Protein AF-A0A170WVK8-F1 (afdb_monomer_lite)

Radius of gyration: 28.78 Å; chains: 1; bounding box: 87×67×50 Å

Organism: Triatoma infestans (NCBI:txid30076)

Sequence (180 aa):
LQDLSETLYENYSDEISPMVTQPADLNNPDSIGNEREPRKDPEILIKCLTIVIEFMKGKDVTKIDGTLLSLKDHFIMACFKEGNACVADLAQEALALMCIWNLKLAQDNIVNFCLQITDDSVSTSAVESLFDLLLVHGFDVFKYPFSDRGYDQSGSTGTLNNFSNDTSLTTPLMRNIIPT

pLDDT: mean 73.65, std 21.02, range [37.34, 95.94]

InterPro domains:
  IPR025977 Nuclear condensin complex subunit 3, C-terminal domain [PF12719] (47-144)
  IPR027165 Condensin complex subunit 3 [PTHR14418] (11-148)

Structure (mmCIF, N/CA/C/O backbone):
data_AF-A0A170WVK8-F1
#
_entry.id   AF-A0A170WVK8-F1
#
loop_
_atom_site.group_PDB
_atom_site.id
_atom_site.type_symbol
_atom_site.label_atom_id
_atom_site.label_alt_id
_atom_site.label_comp_id
_atom_site.label_asym_id
_atom_site.label_entity_id
_atom_site.label_seq_id
_atom_site.pdbx_PDB_ins_code
_atom_site.Cartn_x
_atom_site.Cartn_y
_atom_site.Cartn_z
_atom_site.occupancy
_atom_site.B_iso_or_equiv
_atom_site.auth_seq_id
_atom_site.auth_comp_id
_atom_site.auth_asym_id
_atom_site.auth_atom_id
_atom_site.pdbx_PDB_model_num
ATOM 1 N N . LEU A 1 1 ? 31.574 -38.945 14.135 1.00 49.41 1 LEU A N 1
ATOM 2 C CA . LEU A 1 1 ? 30.895 -37.809 13.469 1.00 49.41 1 LEU A CA 1
ATOM 3 C C . LEU A 1 1 ? 30.572 -36.757 14.519 1.00 49.41 1 LEU A C 1
ATOM 5 O O . LEU A 1 1 ? 29.416 -36.555 14.856 1.00 49.41 1 LEU A O 1
ATOM 9 N N . GLN A 1 2 ? 31.621 -36.158 15.078 1.00 47.16 2 GLN A N 1
ATOM 10 C CA . GLN A 1 2 ? 31.544 -35.066 16.040 1.00 47.16 2 GLN A CA 1
ATOM 11 C C . GLN A 1 2 ? 32.946 -34.461 16.104 1.00 47.16 2 GLN A C 1
ATOM 13 O O . GLN A 1 2 ? 33.742 -34.897 16.916 1.00 47.16 2 GLN A O 1
ATOM 18 N N . ASP A 1 3 ? 33.274 -33.624 15.116 1.00 48.75 3 ASP A N 1
ATOM 19 C CA . ASP A 1 3 ? 34.493 -32.792 15.096 1.00 48.75 3 ASP A CA 1
ATOM 20 C C . ASP A 1 3 ? 34.465 -31.831 13.894 1.00 48.75 3 ASP A C 1
ATOM 22 O O . ASP A 1 3 ? 35.306 -31.864 13.001 1.00 48.75 3 ASP A O 1
ATOM 26 N N . LEU A 1 4 ? 33.414 -31.009 13.801 1.00 48.56 4 LEU A N 1
ATOM 27 C CA . LEU A 1 4 ? 33.349 -29.936 12.795 1.00 48.56 4 LEU A CA 1
ATOM 28 C C . LEU A 1 4 ? 32.692 -28.645 13.318 1.00 48.56 4 LEU A C 1
ATOM 30 O O . LEU A 1 4 ? 32.368 -27.763 12.531 1.00 48.56 4 LEU A O 1
ATOM 34 N N . SER A 1 5 ? 32.476 -28.533 14.634 1.00 50.56 5 SER A N 1
ATOM 35 C CA . SER A 1 5 ? 31.848 -27.362 15.267 1.00 50.56 5 SER A CA 1
ATOM 36 C C . SER A 1 5 ? 32.812 -26.504 16.093 1.00 50.56 5 SER A C 1
ATOM 38 O O . SER A 1 5 ? 32.392 -25.475 16.607 1.00 50.56 5 SER A O 1
ATOM 40 N N . GLU A 1 6 ? 34.087 -26.886 16.211 1.00 48.69 6 GLU A N 1
ATOM 41 C CA . GLU A 1 6 ? 35.066 -26.190 17.068 1.00 48.69 6 GLU A CA 1
ATOM 42 C C . GLU A 1 6 ? 36.127 -25.381 16.300 1.00 48.69 6 GLU A C 1
ATOM 44 O O . GLU A 1 6 ? 36.933 -24.691 16.909 1.00 48.69 6 GLU A O 1
ATOM 49 N N . THR A 1 7 ? 36.103 -25.374 14.963 1.00 46.56 7 THR A N 1
ATOM 50 C CA . THR A 1 7 ? 37.130 -24.706 14.132 1.00 46.56 7 THR A CA 1
ATOM 51 C C . THR A 1 7 ? 36.678 -23.422 13.426 1.00 46.56 7 THR A C 1
ATOM 53 O O . THR A 1 7 ? 37.430 -22.879 12.622 1.00 46.56 7 THR A O 1
ATOM 56 N N . LEU A 1 8 ? 35.489 -22.884 13.732 1.00 42.75 8 LEU A N 1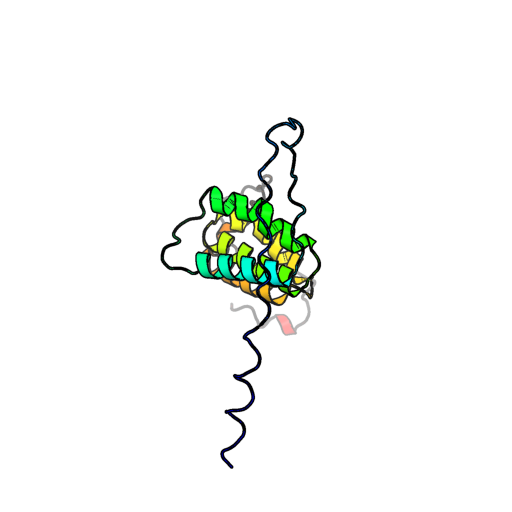
ATOM 57 C CA . LEU A 1 8 ? 35.010 -21.612 13.154 1.00 42.75 8 LEU A CA 1
ATOM 58 C C . LEU A 1 8 ? 34.846 -20.461 14.162 1.00 42.75 8 LEU A C 1
ATOM 60 O O . LEU A 1 8 ? 34.441 -19.373 13.765 1.00 42.75 8 LEU A O 1
ATOM 64 N N . TYR A 1 9 ? 35.207 -20.659 15.434 1.00 42.47 9 TYR A N 1
ATOM 65 C CA . TYR A 1 9 ? 35.078 -19.632 16.483 1.00 42.47 9 TYR A CA 1
ATOM 66 C C . TYR A 1 9 ? 36.387 -18.911 16.868 1.00 42.47 9 TYR A C 1
ATOM 68 O O . TYR A 1 9 ? 36.361 -18.031 17.719 1.00 42.47 9 TYR A O 1
ATOM 76 N N . GLU A 1 10 ? 37.510 -19.203 16.206 1.00 39.03 10 GLU A N 1
ATOM 77 C CA . GLU A 1 10 ? 38.852 -18.688 16.562 1.00 39.03 10 GLU A CA 1
ATOM 78 C C . GLU A 1 10 ? 39.456 -17.715 15.521 1.00 39.03 10 GLU A C 1
ATOM 80 O O . GLU A 1 10 ? 40.666 -17.570 15.433 1.00 39.03 10 GLU A O 1
ATOM 85 N N . ASN A 1 11 ? 38.647 -17.019 14.710 1.00 42.53 11 ASN A N 1
ATOM 86 C CA . ASN A 1 11 ? 39.163 -16.044 13.723 1.00 42.53 11 ASN A CA 1
ATOM 87 C C . ASN A 1 11 ? 38.471 -14.667 13.766 1.00 42.53 11 ASN A C 1
ATOM 89 O O . ASN A 1 11 ? 38.358 -13.992 12.747 1.00 42.53 11 ASN A O 1
ATOM 93 N N . TYR A 1 12 ? 37.996 -14.238 14.941 1.00 43.47 12 TYR A N 1
ATOM 94 C CA . TYR A 1 12 ? 37.308 -12.944 15.107 1.00 43.47 12 TYR A CA 1
ATOM 95 C C . TYR A 1 12 ? 37.869 -12.042 16.215 1.00 43.47 12 TYR A C 1
ATOM 97 O O . TYR A 1 12 ? 37.168 -11.167 16.720 1.00 43.47 12 TYR A O 1
ATOM 105 N N . SER A 1 13 ? 39.145 -12.206 16.553 1.00 43.03 13 SER A N 1
ATOM 106 C CA . SER A 1 13 ? 39.864 -11.290 17.438 1.00 43.03 13 SER A CA 1
ATOM 107 C C . SER A 1 13 ? 41.240 -11.034 16.854 1.00 43.03 13 SER A C 1
ATOM 109 O O . SER A 1 13 ? 42.114 -11.871 17.021 1.00 43.03 13 SER A O 1
ATOM 111 N N . ASP A 1 14 ? 41.376 -9.944 16.096 1.00 41.56 14 ASP A N 1
ATOM 112 C CA . ASP A 1 14 ? 42.553 -9.059 16.070 1.00 41.56 14 ASP A CA 1
ATOM 113 C C . ASP A 1 14 ? 42.538 -8.198 14.801 1.00 41.56 14 ASP A C 1
ATOM 115 O O . ASP A 1 14 ? 43.116 -8.556 13.785 1.00 41.56 14 ASP A O 1
ATOM 119 N N . GLU A 1 15 ? 41.851 -7.051 14.872 1.00 41.66 15 GLU A N 1
ATOM 120 C CA . GLU A 1 15 ? 42.256 -5.793 14.220 1.00 41.66 15 GLU A CA 1
ATOM 121 C C . GLU A 1 15 ? 41.347 -4.647 14.716 1.00 41.66 15 GLU A C 1
ATOM 123 O O . GLU A 1 15 ? 40.456 -4.154 14.030 1.00 41.66 15 GLU A O 1
ATOM 128 N N . ILE A 1 16 ? 41.561 -4.209 15.963 1.00 40.66 16 ILE A N 1
ATOM 129 C CA . ILE A 1 16 ? 41.099 -2.894 16.434 1.00 40.66 16 ILE A CA 1
ATOM 130 C C . ILE A 1 16 ? 42.324 -1.978 16.451 1.00 40.66 16 ILE A C 1
ATOM 132 O O . ILE A 1 16 ? 43.075 -1.941 17.423 1.00 40.66 16 ILE A O 1
ATOM 136 N N . SER A 1 17 ? 42.534 -1.235 15.362 1.00 37.34 17 SER A N 1
ATOM 137 C CA . SER A 1 17 ? 43.426 -0.069 15.372 1.00 37.34 17 SER A CA 1
ATOM 138 C C . SER A 1 17 ? 42.671 1.154 15.917 1.00 37.34 17 SER A C 1
ATOM 140 O O . SER A 1 17 ? 41.563 1.435 15.454 1.00 37.34 17 SER A O 1
ATOM 142 N N . PRO A 1 18 ? 43.232 1.915 16.875 1.00 39.06 18 PRO A N 1
ATOM 143 C CA . PRO A 1 18 ? 42.588 3.101 17.428 1.00 39.06 18 PRO A CA 1
ATOM 144 C C . PRO A 1 18 ? 42.657 4.258 16.423 1.00 39.06 18 PRO A C 1
ATOM 146 O O . PRO A 1 18 ? 43.714 4.856 16.214 1.00 39.06 18 PRO A O 1
ATOM 149 N N . MET A 1 19 ? 41.528 4.600 15.800 1.00 40.16 19 MET A N 1
ATOM 150 C CA . MET A 1 19 ? 41.430 5.809 14.985 1.00 40.16 19 MET A CA 1
ATOM 151 C C . MET A 1 19 ? 41.380 7.032 15.913 1.00 40.16 19 MET A C 1
ATOM 153 O O . MET A 1 19 ? 40.424 7.252 16.653 1.00 40.16 19 MET A O 1
ATOM 157 N N . VAL A 1 20 ? 42.481 7.777 15.907 1.00 44.31 20 VAL A N 1
ATOM 158 C CA . VAL A 1 20 ? 42.739 9.004 16.664 1.00 44.31 20 VAL A CA 1
ATOM 159 C C . VAL A 1 20 ? 41.626 10.036 16.452 1.00 44.31 20 VAL A C 1
ATOM 161 O O . VAL A 1 20 ? 41.394 10.493 15.334 1.00 44.31 20 VAL A O 1
ATOM 164 N N . THR A 1 21 ? 40.992 10.457 17.549 1.00 45.28 21 THR A N 1
ATOM 165 C CA . THR A 1 21 ? 40.180 11.676 17.639 1.00 45.28 21 THR A CA 1
ATOM 166 C C . THR A 1 21 ? 41.055 12.887 17.308 1.00 45.28 21 THR A C 1
ATOM 168 O O . THR A 1 21 ? 41.827 13.346 18.149 1.00 45.28 21 THR A O 1
ATOM 171 N N . GLN A 1 22 ? 40.953 13.413 16.087 1.00 46.34 22 GLN A N 1
ATOM 172 C CA . GLN A 1 22 ? 41.424 14.765 15.786 1.00 46.34 22 GLN A CA 1
ATOM 173 C C . GLN A 1 22 ? 40.383 15.771 16.311 1.00 46.34 22 GLN A C 1
ATOM 175 O O . GLN A 1 22 ? 39.188 15.576 16.078 1.00 46.34 22 GLN A O 1
ATOM 180 N N . PRO A 1 23 ? 40.787 16.811 17.064 1.00 43.62 23 PRO A N 1
ATOM 181 C CA . PRO A 1 23 ? 39.851 17.797 17.585 1.00 43.62 23 PRO A CA 1
ATOM 182 C C . PRO A 1 23 ? 39.225 18.599 16.439 1.00 43.62 23 PRO A C 1
ATOM 184 O O . PRO A 1 23 ? 39.911 19.015 15.509 1.00 43.62 23 PRO A O 1
ATOM 187 N N . ALA A 1 24 ? 37.911 18.798 16.526 1.00 42.66 24 ALA A N 1
ATOM 188 C CA . ALA A 1 24 ? 37.126 19.576 15.582 1.00 42.66 24 ALA A CA 1
ATOM 189 C C . ALA A 1 24 ? 37.619 21.032 15.511 1.00 42.66 24 ALA A C 1
ATOM 191 O O . ALA A 1 24 ? 37.525 21.771 16.492 1.00 42.66 24 ALA A O 1
ATOM 192 N N . ASP A 1 25 ? 38.093 21.449 14.336 1.00 40.75 25 ASP A N 1
ATOM 193 C CA . ASP A 1 25 ? 38.280 22.857 13.990 1.00 40.75 25 ASP A CA 1
ATOM 194 C C . ASP A 1 25 ? 36.900 23.510 13.788 1.00 40.75 25 ASP A C 1
ATOM 196 O O . ASP A 1 25 ? 36.193 23.271 12.809 1.00 40.75 25 ASP A O 1
ATOM 200 N N . LEU A 1 26 ? 36.495 24.329 14.757 1.00 52.78 26 LEU A N 1
ATOM 201 C CA . LEU A 1 26 ? 35.185 24.984 14.876 1.00 52.78 26 LEU A CA 1
ATOM 202 C C . LEU A 1 26 ? 35.042 26.264 14.023 1.00 52.78 26 LEU A C 1
ATOM 204 O O . LEU A 1 26 ? 34.390 27.211 14.451 1.00 52.78 26 LEU A O 1
ATOM 208 N N . ASN A 1 27 ? 35.644 26.338 12.830 1.00 52.34 27 ASN A N 1
ATOM 209 C CA . ASN A 1 27 ? 35.737 27.616 12.106 1.00 52.34 27 ASN A CA 1
ATOM 210 C C . ASN A 1 27 ? 35.495 27.551 10.587 1.00 52.34 27 ASN A C 1
ATOM 212 O O . ASN A 1 27 ? 36.222 28.172 9.815 1.00 52.34 27 ASN A O 1
ATOM 216 N N . ASN A 1 28 ? 34.434 26.862 10.148 1.00 43.84 28 ASN A N 1
ATOM 217 C CA . ASN A 1 28 ? 33.919 27.042 8.785 1.00 43.84 28 ASN A CA 1
ATOM 218 C C . ASN A 1 28 ? 32.386 27.247 8.764 1.00 43.84 28 ASN A C 1
ATOM 220 O O . ASN A 1 28 ? 31.652 26.298 9.059 1.00 43.84 28 ASN A O 1
ATOM 224 N N . PRO A 1 29 ? 31.877 28.449 8.424 1.00 46.66 29 PRO A N 1
ATOM 225 C CA . PRO A 1 29 ? 30.442 28.743 8.421 1.00 46.66 29 PRO A CA 1
ATOM 226 C C . PRO A 1 29 ? 29.642 28.169 7.230 1.00 46.66 29 PRO A C 1
ATOM 228 O O . PRO A 1 29 ? 28.445 28.424 7.153 1.00 46.66 29 PRO A O 1
ATOM 231 N N . ASP A 1 30 ? 30.229 27.340 6.360 1.00 46.31 30 ASP A N 1
ATOM 232 C CA . ASP A 1 30 ? 29.555 26.833 5.145 1.00 46.31 30 ASP A CA 1
ATOM 233 C C . ASP A 1 30 ? 28.974 25.403 5.255 1.00 46.31 30 ASP A C 1
ATOM 235 O O . ASP A 1 30 ? 28.702 24.752 4.250 1.00 46.31 30 ASP A O 1
ATOM 239 N N . SER A 1 31 ? 28.742 24.878 6.464 1.00 49.28 31 SER A N 1
ATOM 240 C CA . SER A 1 31 ? 28.243 23.498 6.672 1.00 49.28 31 SER A CA 1
ATOM 241 C C . SER A 1 31 ? 26.737 23.374 6.962 1.00 49.28 31 SER A C 1
ATOM 243 O O . SER A 1 31 ? 26.286 22.378 7.530 1.00 49.28 31 SER A O 1
ATOM 245 N N . ILE A 1 32 ? 25.919 24.340 6.529 1.00 49.38 32 ILE A N 1
ATOM 246 C CA . ILE A 1 32 ? 24.450 24.228 6.565 1.00 49.38 32 ILE A CA 1
ATOM 247 C C . ILE A 1 32 ? 23.950 23.912 5.154 1.00 49.38 32 ILE A C 1
ATOM 249 O O . ILE A 1 32 ? 23.492 24.782 4.422 1.00 49.38 32 ILE A O 1
ATOM 253 N N . GLY A 1 33 ? 24.082 22.649 4.758 1.00 44.97 33 GLY A N 1
ATOM 254 C CA . GLY A 1 33 ? 23.647 22.199 3.437 1.00 44.97 33 GLY A CA 1
ATOM 255 C C . GLY A 1 33 ? 23.972 20.744 3.130 1.00 44.97 33 GLY A C 1
ATOM 256 O O . GLY A 1 33 ? 24.234 20.417 1.982 1.00 44.97 33 GLY A O 1
ATOM 257 N N . ASN A 1 34 ? 23.986 19.859 4.132 1.00 41.00 34 ASN A N 1
ATOM 258 C CA . ASN A 1 34 ? 24.015 18.422 3.858 1.00 41.00 34 ASN A CA 1
ATOM 259 C C . ASN A 1 34 ? 22.603 17.985 3.440 1.00 41.00 34 ASN A C 1
ATOM 261 O O . ASN A 1 34 ? 21.830 17.468 4.252 1.00 41.00 34 ASN A O 1
ATOM 265 N N . GLU A 1 35 ? 22.257 18.200 2.171 1.00 47.91 35 GLU A N 1
ATOM 266 C CA . GLU A 1 35 ? 21.270 17.355 1.506 1.00 47.91 35 GLU A CA 1
ATOM 267 C C . GLU A 1 35 ? 21.808 15.924 1.605 1.00 47.91 35 GLU A C 1
ATOM 269 O O . GLU A 1 35 ? 22.752 15.544 0.918 1.00 47.91 35 GLU A O 1
ATOM 274 N N . ARG A 1 36 ? 21.291 15.147 2.566 1.00 58.03 36 ARG A N 1
ATOM 275 C CA . ARG A 1 36 ? 21.621 13.725 2.677 1.00 58.03 36 ARG A CA 1
ATOM 276 C C . ARG A 1 36 ? 21.271 13.097 1.334 1.00 58.03 36 ARG A C 1
ATOM 278 O O . ARG A 1 36 ? 20.088 13.058 0.996 1.00 58.03 36 ARG A O 1
ATOM 285 N N . GLU A 1 37 ? 22.264 12.606 0.596 1.00 56.44 37 GLU A N 1
ATOM 286 C CA . GLU A 1 37 ? 21.984 11.788 -0.581 1.00 56.44 37 GLU A CA 1
ATOM 287 C C . GLU A 1 37 ? 20.998 10.680 -0.176 1.00 56.44 37 GLU A C 1
ATOM 289 O O . GLU A 1 37 ? 21.186 10.038 0.871 1.00 56.44 37 GLU A O 1
ATOM 294 N N . PRO A 1 38 ? 19.908 10.483 -0.938 1.00 60.44 38 PRO A N 1
ATOM 295 C CA . PRO A 1 38 ? 18.944 9.448 -0.622 1.00 60.44 38 PRO A CA 1
ATOM 296 C C . PRO A 1 38 ? 19.670 8.106 -0.669 1.00 60.44 38 PRO A C 1
ATOM 298 O O . PRO A 1 38 ? 20.219 7.728 -1.703 1.00 60.44 38 PRO A O 1
ATOM 301 N N . ARG A 1 39 ? 19.690 7.391 0.460 1.00 63.28 39 ARG A N 1
ATOM 302 C CA . ARG A 1 39 ? 20.228 6.030 0.510 1.00 63.28 39 ARG A CA 1
ATOM 303 C C . ARG A 1 39 ? 19.328 5.156 -0.354 1.00 63.28 39 ARG A C 1
ATOM 305 O O . ARG A 1 39 ? 18.179 4.920 0.007 1.00 63.28 39 ARG A O 1
ATOM 312 N N . LYS A 1 40 ? 19.844 4.736 -1.505 1.00 71.25 40 LYS A N 1
ATOM 313 C CA . LYS A 1 40 ? 19.141 3.898 -2.485 1.00 71.25 40 LYS A CA 1
ATOM 314 C C . LYS A 1 40 ? 19.506 2.422 -2.359 1.00 71.25 40 LYS A C 1
ATOM 316 O O . LYS A 1 40 ? 19.215 1.657 -3.263 1.00 71.25 40 LYS A O 1
ATOM 321 N N . ASP A 1 41 ? 20.153 2.017 -1.269 1.00 86.94 41 ASP A N 1
ATOM 322 C CA . ASP A 1 41 ? 20.504 0.614 -1.075 1.00 86.94 41 ASP A CA 1
ATOM 323 C C . ASP A 1 41 ? 19.213 -0.202 -0.886 1.00 86.94 41 ASP A C 1
ATOM 325 O O . ASP A 1 41 ? 18.526 -0.023 0.131 1.00 86.94 41 ASP A O 1
ATOM 329 N N . PRO A 1 42 ? 18.862 -1.104 -1.822 1.00 88.12 42 PRO A N 1
ATOM 330 C CA . PRO A 1 42 ? 17.566 -1.777 -1.815 1.00 88.12 42 PRO A CA 1
ATOM 331 C C . PRO A 1 42 ? 17.383 -2.632 -0.558 1.00 88.12 42 PRO A C 1
ATOM 333 O O . PRO A 1 42 ? 16.296 -2.684 0.006 1.00 88.12 42 PRO A O 1
ATOM 336 N N . GLU A 1 43 ? 18.461 -3.222 -0.035 1.00 90.88 43 GLU A N 1
ATOM 337 C CA . GLU A 1 43 ? 18.430 -3.987 1.216 1.00 90.88 43 GLU A CA 1
ATOM 338 C C . GLU A 1 43 ? 18.044 -3.139 2.434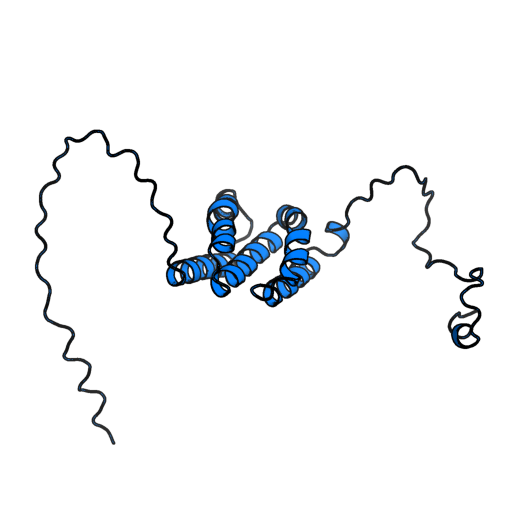 1.00 90.88 43 GLU A C 1
ATOM 340 O O . GLU A 1 43 ? 17.387 -3.626 3.357 1.00 90.88 43 GLU A O 1
ATOM 345 N N . ILE A 1 44 ? 18.458 -1.868 2.463 1.00 91.62 44 ILE A N 1
ATOM 346 C CA . ILE A 1 44 ? 18.105 -0.947 3.546 1.00 91.62 44 ILE A CA 1
ATOM 347 C C . ILE A 1 44 ? 16.647 -0.520 3.388 1.00 91.62 44 ILE A C 1
ATOM 349 O O . ILE A 1 44 ? 15.910 -0.516 4.373 1.00 91.62 44 ILE A O 1
ATOM 353 N N . LEU A 1 45 ? 16.217 -0.214 2.160 1.00 93.44 45 LEU A N 1
ATOM 354 C CA . LEU A 1 45 ? 14.832 0.159 1.868 1.00 93.44 45 LEU A CA 1
ATOM 355 C C . LEU A 1 45 ? 13.854 -0.955 2.241 1.00 93.44 45 LEU A C 1
ATOM 357 O O . LEU A 1 45 ? 12.865 -0.674 2.913 1.00 93.44 45 LEU A O 1
ATOM 361 N N . ILE A 1 46 ? 14.173 -2.208 1.903 1.00 93.81 46 ILE A N 1
ATOM 362 C CA . ILE A 1 46 ? 13.395 -3.390 2.299 1.00 93.81 46 ILE A CA 1
ATOM 363 C C . ILE A 1 46 ? 13.243 -3.435 3.820 1.00 93.81 46 ILE A C 1
ATOM 365 O O . ILE A 1 46 ? 12.124 -3.470 4.319 1.00 93.81 46 ILE A O 1
ATOM 369 N N . LYS A 1 47 ? 14.347 -3.346 4.575 1.00 94.00 47 LYS A N 1
ATOM 370 C CA . LYS A 1 47 ? 14.299 -3.364 6.049 1.00 94.00 47 LYS A CA 1
ATOM 371 C C . LYS A 1 47 ? 13.440 -2.232 6.606 1.00 94.00 47 LYS A C 1
ATOM 373 O O . LYS A 1 47 ? 12.641 -2.457 7.510 1.00 94.00 47 LYS A O 1
ATOM 378 N N . CYS A 1 48 ? 13.594 -1.021 6.075 1.00 94.06 48 CYS A N 1
ATOM 379 C CA . CYS A 1 48 ? 12.799 0.127 6.492 1.00 94.06 48 CYS A CA 1
ATOM 380 C C . CYS A 1 48 ? 11.308 -0.072 6.191 1.00 94.06 48 CYS A C 1
ATOM 382 O O . CYS A 1 48 ? 10.487 0.187 7.065 1.00 94.06 48 CYS A O 1
ATOM 384 N N . LEU A 1 49 ? 10.951 -0.572 5.006 1.00 94.38 49 LEU A N 1
ATOM 385 C CA . LEU A 1 49 ? 9.565 -0.865 4.639 1.00 94.38 49 LEU A CA 1
ATOM 386 C C . LEU A 1 49 ? 8.964 -1.965 5.512 1.00 94.38 49 LEU A C 1
ATOM 388 O O . LEU A 1 49 ? 7.864 -1.785 6.024 1.00 94.38 49 LEU A O 1
ATOM 392 N N . THR A 1 50 ? 9.697 -3.050 5.770 1.00 94.50 50 THR A N 1
ATOM 393 C CA . THR A 1 50 ? 9.251 -4.112 6.682 1.00 94.50 50 THR A CA 1
ATOM 394 C C . THR A 1 50 ? 8.959 -3.559 8.075 1.00 94.50 50 THR A C 1
ATOM 396 O O . THR A 1 50 ? 7.925 -3.876 8.652 1.00 94.50 50 THR A O 1
ATOM 399 N N . ILE A 1 51 ? 9.817 -2.681 8.608 1.00 93.38 51 ILE A N 1
ATOM 400 C CA . ILE A 1 51 ? 9.567 -2.035 9.906 1.00 93.38 51 ILE A CA 1
ATOM 401 C C . ILE A 1 51 ? 8.273 -1.216 9.866 1.00 93.38 51 ILE A C 1
ATOM 403 O O . ILE A 1 51 ? 7.494 -1.279 10.813 1.00 93.38 51 ILE A O 1
ATOM 407 N N . VAL A 1 52 ? 8.028 -0.462 8.790 1.00 92.25 52 VAL A N 1
ATOM 408 C CA . VAL A 1 52 ? 6.791 0.320 8.634 1.00 92.25 52 VAL A CA 1
ATOM 409 C C . VAL A 1 52 ? 5.570 -0.596 8.587 1.00 92.25 52 VAL A C 1
ATOM 411 O O . VAL A 1 52 ? 4.618 -0.360 9.321 1.00 92.25 52 VAL A O 1
ATOM 414 N N . ILE A 1 53 ? 5.607 -1.659 7.787 1.00 93.19 53 ILE A N 1
ATOM 415 C CA . ILE A 1 53 ? 4.521 -2.639 7.662 1.00 93.19 53 ILE A CA 1
ATOM 416 C C . ILE A 1 53 ? 4.190 -3.262 9.021 1.00 93.19 53 ILE A C 1
ATOM 418 O O . ILE A 1 53 ? 3.039 -3.231 9.456 1.00 93.19 53 ILE A O 1
ATOM 422 N N . GLU A 1 54 ? 5.198 -3.768 9.730 1.00 93.38 54 GLU A N 1
ATOM 423 C CA . GLU A 1 54 ? 5.008 -4.398 11.039 1.00 93.38 54 GLU A CA 1
ATOM 424 C C . GLU A 1 54 ? 4.538 -3.396 12.097 1.00 93.38 54 GLU A C 1
ATOM 426 O O . GLU A 1 54 ? 3.661 -3.705 12.905 1.00 93.38 54 GLU A O 1
ATOM 431 N N . PHE A 1 55 ? 5.047 -2.162 12.052 1.00 89.88 55 PHE A N 1
ATOM 432 C CA . PHE A 1 55 ? 4.557 -1.079 12.897 1.00 89.88 55 PHE A CA 1
ATOM 433 C C . PHE A 1 55 ? 3.059 -0.840 12.673 1.00 89.88 55 PHE A C 1
ATOM 435 O O . PHE A 1 55 ? 2.302 -0.759 13.635 1.00 89.88 55 PHE A O 1
ATOM 442 N N . MET A 1 56 ? 2.613 -0.798 11.415 1.00 88.19 56 MET A N 1
ATOM 443 C CA . MET A 1 56 ? 1.212 -0.574 11.050 1.00 88.19 56 MET A CA 1
ATOM 444 C C . MET A 1 56 ? 0.278 -1.749 11.354 1.00 88.19 56 MET A C 1
ATOM 446 O O . MET A 1 56 ? -0.917 -1.531 11.557 1.00 88.19 56 MET A O 1
ATOM 450 N N . LYS A 1 57 ? 0.800 -2.980 11.383 1.00 88.94 57 LYS A N 1
ATOM 451 C CA . LYS A 1 57 ? 0.074 -4.185 11.823 1.00 88.94 57 LYS A CA 1
ATOM 452 C C . LYS A 1 57 ? -0.012 -4.286 13.353 1.00 88.94 57 LYS A C 1
ATOM 454 O O . LYS A 1 57 ? -0.829 -5.044 13.881 1.00 88.94 57 LYS A O 1
ATOM 459 N N . GLY A 1 58 ? 0.821 -3.535 14.074 1.00 86.81 58 GLY A N 1
ATOM 460 C CA . GLY A 1 58 ? 0.829 -3.480 15.530 1.00 86.81 58 GLY A CA 1
ATOM 461 C C . GLY A 1 58 ? -0.504 -2.995 16.109 1.00 86.81 58 GLY A C 1
ATOM 462 O O . GLY A 1 58 ? -1.117 -2.053 15.615 1.00 86.81 58 GLY A O 1
ATOM 463 N N . LYS A 1 59 ? -0.936 -3.610 17.217 1.00 75.56 59 LYS A N 1
ATOM 464 C CA . LYS A 1 59 ? -2.222 -3.314 17.886 1.00 75.56 59 LYS A CA 1
ATOM 465 C C . LYS A 1 59 ? -2.337 -1.882 18.422 1.00 75.56 59 LYS A C 1
ATOM 467 O O . LYS A 1 59 ? -3.443 -1.429 18.704 1.00 75.56 59 LYS A O 1
ATOM 472 N N . ASP A 1 60 ? -1.208 -1.200 18.581 1.00 76.38 60 ASP A N 1
ATOM 473 C CA . ASP A 1 60 ? -1.135 0.146 19.148 1.00 76.38 60 ASP A CA 1
ATOM 474 C C . ASP A 1 60 ? -1.406 1.244 18.105 1.00 76.38 60 ASP A C 1
ATOM 476 O O . ASP A 1 60 ? -1.704 2.389 18.462 1.00 76.38 60 ASP A O 1
ATOM 480 N N . VAL A 1 61 ? -1.346 0.912 16.810 1.00 75.44 61 VAL A N 1
ATOM 481 C CA . VAL A 1 61 ? -1.684 1.848 15.735 1.00 75.44 61 VAL A CA 1
ATOM 482 C C . VAL A 1 61 ? -3.196 1.865 15.566 1.00 75.44 61 VAL A C 1
ATOM 484 O O . VAL A 1 61 ? -3.810 0.878 15.191 1.00 75.44 61 VAL A O 1
ATOM 487 N N .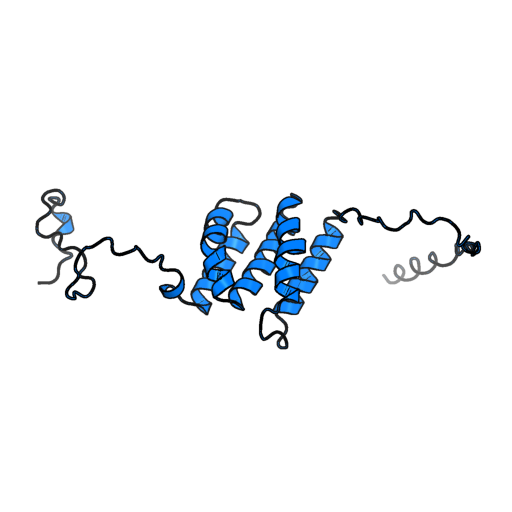 THR A 1 62 ? -3.811 3.005 15.874 1.00 70.31 62 THR A N 1
ATOM 488 C CA . THR A 1 62 ? -5.275 3.179 15.816 1.00 70.31 62 THR A CA 1
ATOM 489 C C . THR A 1 62 ? -5.717 4.228 14.799 1.00 70.31 62 THR A C 1
ATOM 491 O O . THR A 1 62 ? -6.905 4.333 14.501 1.00 70.31 62 THR A O 1
ATOM 494 N N . LYS A 1 63 ? -4.780 5.026 14.268 1.00 80.19 63 LYS A N 1
ATOM 495 C CA . LYS A 1 63 ? -5.036 6.065 13.263 1.00 80.19 63 LYS A CA 1
ATOM 496 C C . LYS A 1 63 ? -3.762 6.451 12.512 1.00 80.19 63 LYS A C 1
ATOM 498 O O . LYS A 1 63 ? -2.671 6.395 13.074 1.00 80.19 63 LYS A O 1
ATOM 503 N N . ILE A 1 64 ? -3.931 6.943 11.287 1.00 84.25 64 ILE A N 1
ATOM 504 C CA . ILE A 1 64 ? -2.871 7.630 10.538 1.00 84.25 64 ILE A CA 1
ATOM 505 C C . ILE A 1 64 ? -2.744 9.063 11.059 1.00 84.25 64 ILE A 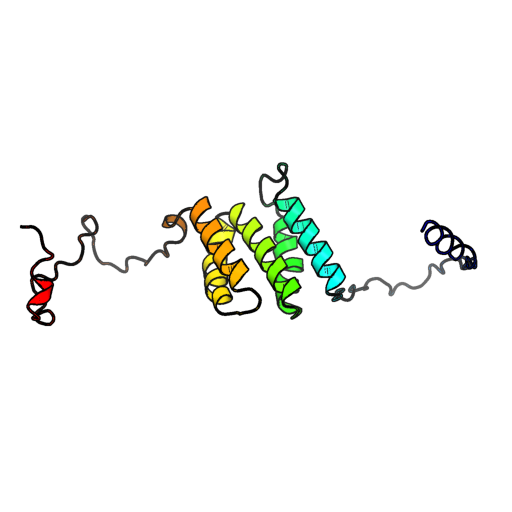C 1
ATOM 507 O O . ILE A 1 64 ? -3.696 9.842 10.981 1.00 84.25 64 ILE A O 1
ATOM 511 N N . ASP A 1 65 ? -1.584 9.405 11.613 1.00 85.94 65 ASP A N 1
ATOM 512 C CA . ASP A 1 65 ? -1.248 10.760 12.042 1.00 85.94 65 ASP A CA 1
ATOM 513 C C . ASP A 1 65 ? -0.501 11.535 10.937 1.00 85.94 65 ASP A C 1
ATOM 515 O O . ASP A 1 65 ? -0.198 11.009 9.864 1.00 85.94 65 ASP A O 1
ATOM 519 N N . GLY A 1 66 ? -0.213 12.818 11.185 1.00 87.69 66 GLY A N 1
ATOM 520 C CA . GLY A 1 66 ? 0.533 13.645 10.229 1.00 87.69 66 GLY A CA 1
ATOM 521 C C . GLY A 1 66 ? 1.931 13.092 9.933 1.00 87.69 66 GLY A C 1
ATOM 522 O O . GLY A 1 66 ? 2.396 13.188 8.802 1.00 87.69 66 GLY A O 1
ATOM 523 N N . THR A 1 67 ? 2.565 12.453 10.919 1.00 88.44 67 THR A N 1
ATOM 524 C CA . THR A 1 67 ? 3.886 11.828 10.786 1.00 88.44 67 THR A CA 1
ATOM 525 C C . THR A 1 67 ? 3.863 10.676 9.786 1.00 88.44 67 THR A C 1
ATOM 527 O O . THR A 1 67 ? 4.696 10.628 8.882 1.00 88.44 67 THR A O 1
ATOM 530 N N . LEU A 1 68 ? 2.890 9.769 9.906 1.00 88.81 68 LEU A N 1
ATOM 531 C CA . LEU A 1 68 ? 2.702 8.646 8.990 1.00 88.81 68 LEU A CA 1
ATOM 532 C C . LEU A 1 68 ? 2.327 9.112 7.584 1.00 88.81 68 LEU A C 1
ATOM 534 O O . LEU A 1 68 ? 2.780 8.521 6.606 1.00 88.81 68 LEU A O 1
ATOM 538 N N . LEU A 1 69 ? 1.562 10.199 7.461 1.00 90.56 69 LEU A N 1
ATOM 539 C CA . LEU A 1 69 ? 1.260 10.774 6.152 1.00 90.56 69 LEU A CA 1
ATOM 540 C C . LEU A 1 69 ? 2.513 11.367 5.489 1.00 90.56 69 LEU A C 1
ATOM 542 O O . LEU A 1 69 ? 2.776 11.089 4.322 1.00 90.56 69 LEU A O 1
ATOM 546 N N . SER A 1 70 ? 3.343 12.101 6.237 1.00 91.62 70 SER A N 1
ATOM 547 C CA . SER A 1 70 ? 4.643 12.562 5.734 1.00 91.62 70 SER A CA 1
ATOM 548 C C . SER A 1 70 ? 5.563 11.395 5.367 1.00 91.62 70 SER A C 1
ATOM 550 O O . SER A 1 70 ? 6.248 11.447 4.347 1.00 91.62 70 SER A O 1
ATOM 552 N N . LEU A 1 71 ? 5.557 10.317 6.155 1.00 92.25 71 LEU A N 1
ATOM 553 C CA . LEU A 1 71 ? 6.298 9.099 5.837 1.00 92.25 71 LEU A CA 1
ATOM 554 C C . LEU A 1 71 ? 5.812 8.480 4.519 1.00 92.25 71 LEU A C 1
ATOM 556 O O . LEU A 1 71 ? 6.633 8.112 3.680 1.00 92.25 71 LEU A O 1
ATOM 560 N N . LYS A 1 72 ? 4.496 8.426 4.287 1.00 92.12 72 LYS A N 1
ATOM 561 C CA . LYS A 1 72 ? 3.926 7.989 3.008 1.00 92.12 72 LYS A CA 1
ATOM 562 C C . LYS A 1 72 ? 4.486 8.813 1.850 1.00 92.12 72 LYS A C 1
ATOM 564 O O . LYS A 1 72 ? 5.049 8.252 0.914 1.00 92.12 72 LYS A O 1
ATOM 569 N N . ASP A 1 73 ? 4.344 10.134 1.924 1.00 91.19 73 ASP A N 1
ATOM 570 C CA . ASP A 1 73 ? 4.645 11.037 0.811 1.00 91.19 73 ASP A CA 1
ATOM 571 C C . ASP A 1 73 ? 6.143 11.129 0.497 1.00 91.19 73 ASP A C 1
ATOM 573 O O . ASP A 1 73 ? 6.520 11.235 -0.670 1.00 91.19 73 ASP A O 1
ATOM 577 N N . HIS A 1 74 ? 7.006 11.057 1.512 1.00 90.69 74 HIS A N 1
ATOM 578 C CA . HIS A 1 74 ? 8.449 11.218 1.325 1.00 90.69 74 HIS A CA 1
ATOM 579 C C . HIS A 1 74 ? 9.210 9.899 1.191 1.00 90.69 74 HIS A C 1
ATOM 581 O O . HIS A 1 74 ? 10.188 9.848 0.448 1.00 90.69 74 HIS A O 1
ATOM 587 N N . PHE A 1 75 ? 8.794 8.843 1.894 1.00 92.12 75 PHE A N 1
ATOM 588 C CA . PHE A 1 75 ? 9.510 7.568 1.902 1.00 92.12 75 PHE A CA 1
ATOM 589 C C . PHE A 1 75 ? 8.838 6.532 0.998 1.00 92.12 75 PHE A C 1
ATOM 591 O O . PHE A 1 75 ? 9.462 6.063 0.047 1.00 92.12 75 PHE A O 1
ATOM 598 N N . ILE A 1 76 ? 7.559 6.222 1.223 1.00 92.19 76 ILE A N 1
ATOM 599 C CA . ILE A 1 76 ? 6.869 5.161 0.467 1.00 92.19 76 ILE A CA 1
ATOM 600 C C . ILE A 1 76 ? 6.757 5.539 -1.014 1.00 92.19 76 ILE A C 1
ATOM 602 O O . ILE A 1 76 ? 7.114 4.749 -1.884 1.00 92.19 76 ILE A O 1
ATOM 606 N N . MET A 1 77 ? 6.357 6.777 -1.322 1.00 91.69 77 MET A N 1
ATOM 607 C CA . MET A 1 77 ? 6.280 7.246 -2.714 1.00 91.69 77 MET A CA 1
ATOM 608 C C . MET A 1 77 ? 7.647 7.291 -3.415 1.00 91.69 77 MET A C 1
ATOM 610 O O . MET A 1 77 ? 7.709 7.211 -4.642 1.00 91.69 77 MET A O 1
ATOM 614 N N . ALA A 1 78 ? 8.746 7.432 -2.667 1.00 90.69 78 ALA A N 1
ATOM 615 C CA . ALA A 1 78 ? 10.094 7.375 -3.227 1.00 90.69 78 ALA A CA 1
ATOM 616 C C . ALA A 1 78 ? 10.529 5.932 -3.531 1.00 90.69 78 ALA A C 1
ATOM 618 O O . ALA A 1 78 ? 11.199 5.713 -4.538 1.00 90.69 78 ALA A O 1
ATOM 619 N N . CYS A 1 79 ? 10.100 4.958 -2.723 1.00 91.38 79 CYS A N 1
ATOM 620 C CA . CYS A 1 79 ? 10.405 3.537 -2.919 1.00 91.38 79 CYS A CA 1
ATOM 621 C C . CYS A 1 79 ? 9.848 3.002 -4.247 1.00 91.38 79 CYS A C 1
ATOM 623 O O . CYS A 1 79 ? 10.552 2.296 -4.960 1.00 91.38 79 CYS A O 1
ATOM 625 N N . PHE A 1 80 ? 8.653 3.437 -4.660 1.00 89.25 80 PHE A N 1
ATOM 626 C CA . PHE A 1 80 ? 8.098 3.093 -5.978 1.00 89.25 80 PHE A CA 1
ATOM 627 C C . PHE A 1 80 ? 8.951 3.571 -7.167 1.00 89.25 80 PHE A C 1
ATOM 629 O O . PHE A 1 80 ? 8.837 3.032 -8.263 1.00 89.25 80 PHE A O 1
ATOM 636 N N . LYS A 1 81 ? 9.795 4.595 -6.982 1.00 87.62 81 LYS A N 1
ATOM 637 C CA . LYS A 1 81 ? 10.629 5.175 -8.051 1.00 87.62 81 LYS A CA 1
ATOM 638 C C . LYS A 1 81 ? 12.032 4.574 -8.121 1.00 87.62 81 LYS A C 1
ATOM 640 O O . LYS A 1 81 ? 12.794 4.950 -9.008 1.00 87.62 81 LYS A O 1
ATOM 645 N N . GLU A 1 82 ? 12.401 3.719 -7.171 1.00 86.69 82 GLU A N 1
ATOM 646 C CA . GLU A 1 82 ? 13.755 3.169 -7.075 1.00 86.69 82 GLU A CA 1
ATOM 647 C C . GLU A 1 82 ? 14.016 2.092 -8.143 1.00 86.69 82 GLU A C 1
ATOM 649 O O . GLU A 1 82 ? 15.114 2.047 -8.695 1.00 86.69 82 GLU A O 1
ATOM 654 N N . GLY A 1 83 ? 12.980 1.344 -8.543 1.00 83.38 83 GLY A N 1
ATOM 655 C CA . GLY A 1 83 ? 13.014 0.411 -9.675 1.00 83.38 83 GLY A CA 1
ATOM 656 C C . GLY A 1 83 ? 13.229 -1.058 -9.298 1.00 83.38 83 GLY A C 1
ATOM 657 O O . GLY A 1 83 ? 13.125 -1.923 -10.167 1.00 83.38 83 GLY A O 1
ATOM 658 N N . ASN A 1 84 ? 13.490 -1.376 -8.029 1.00 92.31 84 ASN A N 1
ATOM 659 C CA . ASN A 1 84 ? 13.520 -2.750 -7.542 1.00 92.31 84 ASN A CA 1
ATOM 660 C C . ASN A 1 84 ? 12.099 -3.282 -7.286 1.00 92.31 84 ASN A C 1
ATOM 662 O O . ASN A 1 84 ? 11.334 -2.697 -6.519 1.00 92.31 84 ASN A O 1
ATOM 666 N N . ALA A 1 85 ? 11.771 -4.434 -7.878 1.00 92.00 85 ALA A N 1
ATOM 667 C CA . ALA A 1 85 ? 10.448 -5.050 -7.750 1.00 92.00 85 ALA A CA 1
ATOM 668 C C . ALA A 1 85 ? 10.075 -5.383 -6.295 1.00 92.00 85 ALA A C 1
ATOM 670 O O . ALA A 1 85 ? 8.956 -5.120 -5.879 1.00 92.00 85 ALA A O 1
ATOM 671 N N . CYS A 1 86 ? 11.012 -5.894 -5.490 1.00 93.25 86 CYS A N 1
ATOM 672 C CA . CYS A 1 86 ? 10.740 -6.238 -4.091 1.00 93.25 86 CYS A CA 1
ATOM 673 C C . CYS A 1 86 ? 10.487 -4.989 -3.234 1.00 93.25 86 CYS A C 1
ATOM 675 O O . CYS A 1 86 ? 9.621 -4.985 -2.362 1.00 93.25 86 CYS A O 1
ATOM 677 N N . VAL A 1 87 ? 11.222 -3.906 -3.503 1.00 94.31 87 VAL A N 1
ATOM 678 C CA . VAL A 1 87 ? 11.007 -2.613 -2.837 1.00 94.31 87 VAL A CA 1
ATOM 679 C C . VAL A 1 87 ? 9.644 -2.033 -3.220 1.00 94.31 87 VAL A C 1
ATOM 681 O O . VAL A 1 87 ? 8.936 -1.533 -2.349 1.00 94.31 87 VAL A O 1
ATOM 684 N N . ALA A 1 88 ? 9.266 -2.108 -4.499 1.00 93.38 88 ALA A N 1
ATOM 685 C CA . ALA A 1 88 ? 7.970 -1.637 -4.981 1.00 93.38 88 ALA A CA 1
ATOM 686 C C . ALA A 1 88 ? 6.805 -2.442 -4.382 1.00 93.38 88 ALA A C 1
ATOM 688 O O . ALA A 1 88 ? 5.814 -1.853 -3.953 1.00 93.38 88 ALA A O 1
ATOM 689 N N . ASP A 1 89 ? 6.956 -3.761 -4.284 1.00 94.56 89 ASP A N 1
ATOM 690 C CA . ASP A 1 89 ? 5.968 -4.670 -3.703 1.00 94.56 89 ASP A CA 1
ATOM 691 C C . ASP A 1 89 ? 5.722 -4.375 -2.213 1.00 94.56 89 ASP A C 1
ATOM 693 O O . ASP A 1 89 ? 4.591 -4.141 -1.786 1.00 94.56 89 ASP A O 1
ATOM 697 N N . LEU A 1 90 ? 6.792 -4.222 -1.427 1.00 94.75 90 LEU A N 1
ATOM 698 C CA . LEU A 1 90 ? 6.684 -3.817 -0.021 1.00 94.75 90 LEU A CA 1
ATOM 699 C C . LEU A 1 90 ? 6.145 -2.387 0.142 1.00 94.75 90 LEU A C 1
ATOM 701 O O . LEU A 1 90 ? 5.420 -2.092 1.094 1.00 94.75 90 LEU A O 1
ATOM 705 N N . ALA A 1 91 ? 6.484 -1.472 -0.768 1.00 95.06 91 ALA A N 1
ATOM 706 C CA . ALA A 1 91 ? 5.924 -0.122 -0.756 1.00 95.06 91 ALA A CA 1
ATOM 707 C C . ALA A 1 91 ? 4.412 -0.141 -1.021 1.00 95.06 91 ALA A C 1
ATOM 709 O O . ALA A 1 91 ? 3.676 0.631 -0.400 1.00 95.06 91 ALA A O 1
ATOM 710 N N . GLN A 1 92 ? 3.951 -1.045 -1.888 1.00 94.81 92 GLN A N 1
ATOM 711 C CA . GLN A 1 92 ? 2.536 -1.278 -2.142 1.00 94.81 92 GLN A CA 1
ATOM 712 C C . GLN A 1 92 ? 1.816 -1.809 -0.908 1.00 94.81 92 GLN A C 1
ATOM 714 O O . GLN A 1 92 ? 0.799 -1.235 -0.516 1.00 94.81 92 GLN A O 1
ATOM 719 N N . GLU A 1 93 ? 2.363 -2.829 -0.248 1.00 94.94 93 GLU A N 1
ATOM 720 C CA . GLU A 1 93 ? 1.785 -3.359 0.991 1.00 94.94 93 GLU A CA 1
ATOM 721 C C . GLU A 1 93 ? 1.700 -2.271 2.079 1.00 94.94 93 GLU A C 1
ATOM 723 O O . GLU A 1 93 ? 0.661 -2.079 2.718 1.00 94.94 93 GLU A O 1
ATOM 728 N N . ALA A 1 94 ? 2.765 -1.481 2.250 1.00 94.50 94 ALA A N 1
ATOM 729 C CA . ALA A 1 94 ? 2.779 -0.376 3.205 1.00 94.50 94 ALA A CA 1
ATOM 730 C C . ALA A 1 94 ? 1.716 0.693 2.879 1.00 94.50 94 ALA A C 1
ATOM 732 O O . ALA A 1 94 ? 1.029 1.186 3.779 1.00 94.50 94 ALA A O 1
ATOM 733 N N . LEU A 1 95 ? 1.546 1.046 1.599 1.00 94.88 95 LEU A N 1
ATOM 734 C CA . LEU A 1 95 ? 0.516 1.988 1.156 1.00 94.88 95 LEU A CA 1
ATOM 735 C C . LEU A 1 95 ? -0.898 1.446 1.409 1.00 94.88 95 LEU A C 1
ATOM 737 O O . LEU A 1 95 ? -1.773 2.193 1.858 1.00 94.88 95 LEU A O 1
ATOM 741 N N . ALA A 1 96 ? -1.122 0.161 1.142 1.00 94.75 96 ALA A N 1
ATOM 742 C CA . ALA A 1 96 ? -2.400 -0.504 1.357 1.00 94.75 96 ALA A CA 1
ATOM 743 C C . ALA A 1 96 ? -2.810 -0.492 2.828 1.00 94.75 96 ALA A C 1
ATOM 745 O O . ALA A 1 96 ? -3.930 -0.086 3.147 1.00 94.75 96 ALA A O 1
ATOM 746 N N . LEU A 1 97 ? -1.882 -0.808 3.736 1.00 93.62 97 LEU A N 1
ATOM 747 C CA . LEU A 1 97 ? -2.115 -0.714 5.177 1.00 93.62 97 LEU A CA 1
ATOM 748 C C . LEU A 1 97 ? -2.542 0.701 5.581 1.00 93.62 97 LEU A C 1
ATOM 750 O O . LEU A 1 97 ? -3.522 0.868 6.305 1.00 93.62 97 LEU A O 1
ATOM 754 N N . MET A 1 98 ? -1.887 1.743 5.064 1.00 92.81 98 MET A N 1
ATOM 755 C CA . MET A 1 98 ? -2.313 3.127 5.321 1.00 92.81 98 MET A CA 1
ATOM 756 C C . MET A 1 98 ? -3.725 3.428 4.827 1.00 92.81 98 MET A C 1
ATOM 758 O O . MET A 1 98 ? -4.459 4.163 5.491 1.00 92.81 98 MET A O 1
ATOM 762 N N . CYS A 1 99 ? -4.122 2.857 3.694 1.00 93.94 99 CYS A N 1
ATOM 763 C CA . CYS A 1 99 ? -5.468 3.012 3.153 1.00 93.94 99 CYS A CA 1
ATOM 764 C C . CYS A 1 99 ? -6.519 2.252 3.979 1.00 93.94 99 CYS A C 1
ATOM 766 O O . CYS A 1 99 ? -7.627 2.752 4.171 1.00 93.94 99 CYS A O 1
ATOM 768 N N . ILE A 1 100 ? -6.178 1.092 4.542 1.00 92.44 100 ILE A N 1
ATOM 769 C CA . ILE A 1 100 ? -7.053 0.356 5.469 1.00 92.44 100 ILE A CA 1
ATOM 770 C C . ILE A 1 100 ? -7.397 1.230 6.685 1.00 92.44 100 ILE A C 1
ATOM 772 O O . ILE A 1 100 ? -8.563 1.352 7.055 1.00 92.44 100 ILE A O 1
ATOM 776 N N . TRP A 1 101 ? -6.410 1.925 7.253 1.00 90.56 101 TRP A N 1
ATOM 777 C CA . TRP A 1 101 ? -6.606 2.795 8.419 1.00 90.56 101 TRP A CA 1
ATOM 778 C C . TRP A 1 101 ? -7.240 4.159 8.105 1.00 90.56 101 TRP A C 1
ATOM 780 O O . TRP A 1 101 ? -7.667 4.863 9.023 1.00 90.56 101 TRP A O 1
ATOM 790 N N . ASN A 1 102 ? -7.283 4.576 6.837 1.00 91.31 102 ASN A N 1
ATOM 791 C CA . ASN A 1 102 ? -7.779 5.892 6.448 1.00 91.31 102 ASN A CA 1
ATOM 792 C C . ASN A 1 102 ? -8.612 5.825 5.164 1.00 91.31 102 ASN A C 1
ATOM 794 O O . ASN A 1 102 ? -8.078 5.777 4.056 1.00 91.31 102 ASN A O 1
ATOM 798 N N . LEU A 1 103 ? -9.933 5.933 5.326 1.00 91.81 103 LEU A N 1
ATOM 799 C CA . LEU A 1 103 ? -10.886 5.886 4.219 1.00 91.81 103 LEU A CA 1
ATOM 800 C C . LEU A 1 103 ? -10.615 6.944 3.140 1.00 91.81 103 LEU A C 1
ATOM 802 O O . LEU A 1 103 ? -10.739 6.657 1.953 1.00 91.81 103 LEU A O 1
ATOM 806 N N . LYS A 1 104 ? -10.227 8.164 3.526 1.00 91.62 104 LYS A N 1
ATOM 807 C CA . LYS A 1 104 ? -9.938 9.219 2.549 1.00 91.62 104 LYS A CA 1
ATOM 808 C C . LYS A 1 104 ? -8.722 8.853 1.700 1.00 91.62 104 LYS A C 1
ATOM 810 O O . LYS A 1 104 ? -8.756 9.000 0.485 1.00 91.62 104 LYS A O 1
ATOM 815 N N . LEU A 1 105 ? -7.689 8.299 2.333 1.00 92.31 105 LEU A N 1
ATOM 816 C CA . LEU A 1 105 ? -6.514 7.816 1.618 1.00 92.31 105 LEU A CA 1
ATOM 817 C C . LEU A 1 105 ? -6.866 6.645 0.691 1.00 92.31 105 LEU A C 1
ATOM 819 O O . LEU A 1 105 ? -6.393 6.614 -0.442 1.00 92.31 105 LEU A O 1
ATOM 823 N N . ALA A 1 106 ? -7.736 5.731 1.129 1.00 93.69 106 ALA A N 1
ATOM 824 C CA . ALA A 1 106 ? -8.238 4.652 0.284 1.00 93.69 106 ALA A CA 1
ATOM 825 C C . ALA A 1 106 ? -8.964 5.189 -0.958 1.00 93.69 106 ALA A C 1
ATOM 827 O O . ALA A 1 106 ? -8.679 4.747 -2.066 1.00 93.69 106 ALA A O 1
ATOM 828 N N . GLN A 1 107 ? -9.859 6.168 -0.796 1.00 93.31 107 GLN A N 1
ATOM 829 C CA . GLN A 1 107 ? -10.573 6.792 -1.916 1.00 93.31 107 GLN A CA 1
ATOM 830 C C . GLN A 1 107 ? -9.618 7.460 -2.909 1.00 93.31 107 GLN A C 1
ATOM 832 O O . GLN A 1 107 ? -9.780 7.294 -4.117 1.00 93.31 107 GLN A O 1
ATOM 837 N N . ASP A 1 108 ? -8.599 8.157 -2.407 1.00 92.81 108 ASP A N 1
ATOM 838 C CA . ASP A 1 108 ? -7.613 8.841 -3.246 1.00 92.81 108 ASP A CA 1
ATOM 839 C C . ASP A 1 108 ? -6.704 7.854 -4.010 1.00 92.81 108 ASP A C 1
ATOM 841 O O . ASP A 1 108 ? -6.202 8.184 -5.085 1.00 92.81 108 ASP A O 1
ATOM 845 N N . ASN A 1 109 ? -6.494 6.637 -3.485 1.00 92.44 109 ASN A N 1
ATOM 846 C CA . ASN A 1 109 ? -5.551 5.658 -4.044 1.00 92.44 109 ASN A CA 1
ATOM 847 C C . ASN A 1 109 ? -6.212 4.451 -4.727 1.00 92.44 109 ASN A C 1
ATOM 849 O O . ASN A 1 109 ? -5.506 3.692 -5.384 1.00 92.44 109 ASN A O 1
ATOM 853 N N . ILE A 1 110 ? -7.537 4.273 -4.654 1.00 92.31 110 ILE A N 1
ATOM 854 C CA . ILE A 1 110 ? -8.225 3.096 -5.221 1.00 92.31 110 ILE A CA 1
ATOM 855 C C . ILE A 1 110 ? -7.925 2.898 -6.715 1.00 92.31 110 ILE A C 1
ATOM 857 O O . ILE A 1 110 ? -7.664 1.788 -7.169 1.00 92.31 110 ILE A O 1
ATOM 861 N N . VAL A 1 111 ? -7.877 3.994 -7.478 1.00 92.12 111 VAL A N 1
ATOM 862 C CA . VAL A 1 111 ? -7.543 3.962 -8.910 1.00 92.12 111 VAL A CA 1
ATOM 863 C C . VAL A 1 111 ? -6.083 3.567 -9.124 1.00 92.12 111 VAL A C 1
ATOM 865 O O . VAL A 1 111 ? -5.782 2.837 -10.064 1.00 92.12 111 VAL A O 1
ATOM 868 N N . ASN A 1 112 ? -5.183 4.011 -8.245 1.00 91.69 112 ASN A N 1
ATOM 869 C CA . ASN A 1 112 ? -3.770 3.657 -8.311 1.00 91.69 112 ASN A CA 1
ATOM 870 C C . ASN A 1 112 ? -3.573 2.147 -8.101 1.00 91.69 112 ASN A C 1
ATOM 872 O O . ASN A 1 112 ? -2.861 1.530 -8.886 1.00 91.69 112 ASN A O 1
ATOM 876 N N . PHE A 1 113 ? -4.279 1.529 -7.143 1.00 92.56 113 PHE A N 1
ATOM 877 C CA . PHE A 1 113 ? -4.280 0.068 -6.987 1.00 92.56 113 PHE A CA 1
ATOM 878 C C . PHE A 1 113 ? -4.739 -0.633 -8.270 1.00 92.56 113 PHE A C 1
ATOM 880 O O . PHE A 1 113 ? -4.042 -1.516 -8.756 1.00 92.56 113 PHE A O 1
ATOM 887 N N . CYS A 1 114 ? -5.840 -0.187 -8.886 1.00 93.06 114 CYS A N 1
ATOM 888 C CA . CYS A 1 114 ? -6.324 -0.761 -10.147 1.00 93.06 114 CYS A CA 1
ATOM 889 C C . CYS A 1 114 ? -5.305 -0.660 -11.295 1.00 93.06 114 CYS A C 1
ATOM 891 O O . CYS A 1 114 ? -5.188 -1.591 -12.088 1.00 93.06 114 CYS A O 1
ATOM 893 N N . LEU A 1 115 ? -4.574 0.454 -11.401 1.00 92.50 115 LEU A N 1
ATOM 894 C CA . LEU A 1 115 ? -3.531 0.622 -12.419 1.00 92.50 115 LEU A CA 1
ATOM 895 C C . LEU A 1 115 ? -2.338 -0.303 -12.158 1.00 92.50 115 LEU A C 1
ATOM 897 O O . LEU A 1 115 ? -1.813 -0.908 -13.090 1.00 92.50 115 LEU A O 1
ATOM 901 N N . GLN A 1 116 ? -1.948 -0.462 -10.896 1.00 91.88 116 GLN A N 1
ATOM 902 C CA . GLN A 1 116 ? -0.818 -1.298 -10.498 1.00 91.88 116 GLN A CA 1
ATOM 903 C C . GLN A 1 116 ? -1.061 -2.802 -10.679 1.00 91.88 116 GLN A C 1
ATOM 905 O O . GLN A 1 116 ? -0.102 -3.555 -10.777 1.00 91.88 116 GLN A O 1
ATOM 910 N N . ILE A 1 117 ? -2.310 -3.250 -10.847 1.00 93.00 117 ILE A N 1
ATOM 911 C CA . ILE A 1 117 ? -2.613 -4.638 -11.252 1.00 93.00 117 ILE A CA 1
ATOM 912 C C . ILE A 1 117 ? -1.970 -4.986 -12.605 1.00 93.00 117 ILE A C 1
ATOM 914 O O . ILE A 1 117 ? -1.673 -6.147 -12.869 1.00 93.00 117 ILE A O 1
ATOM 918 N N . THR A 1 118 ? -1.749 -3.990 -13.468 1.00 91.94 118 THR A N 1
ATOM 919 C CA . THR A 1 118 ? -1.125 -4.194 -14.786 1.00 91.94 118 THR A CA 1
ATOM 920 C C . THR A 1 118 ? 0.400 -4.280 -14.743 1.00 91.94 118 THR A C 1
ATOM 922 O O . THR A 1 118 ? 1.012 -4.608 -15.756 1.00 91.94 118 THR A O 1
ATOM 925 N N . ASP A 1 119 ? 1.009 -3.978 -13.596 1.00 90.31 119 ASP A N 1
ATOM 926 C CA . ASP A 1 119 ? 2.451 -4.037 -13.395 1.00 90.31 119 ASP A CA 1
ATOM 927 C C . ASP A 1 119 ? 2.827 -5.372 -12.747 1.00 90.31 119 ASP A C 1
ATOM 929 O O . ASP A 1 119 ? 2.510 -5.621 -11.584 1.00 90.31 119 ASP A O 1
ATOM 933 N N . ASP A 1 120 ? 3.539 -6.225 -13.487 1.00 90.12 120 ASP A N 1
ATOM 934 C CA . ASP A 1 120 ? 3.955 -7.553 -13.026 1.00 90.12 120 ASP A CA 1
ATOM 935 C C . ASP A 1 120 ? 4.723 -7.518 -11.693 1.00 90.12 120 ASP A C 1
ATOM 937 O O . ASP A 1 120 ? 4.657 -8.484 -10.933 1.00 90.12 120 ASP A O 1
ATOM 941 N N . SER A 1 121 ? 5.417 -6.417 -11.378 1.00 89.50 121 SER A N 1
ATOM 942 C CA . SER A 1 121 ? 6.228 -6.294 -10.160 1.00 89.50 121 SER A CA 1
ATOM 943 C C . SER A 1 121 ? 5.412 -6.142 -8.875 1.00 89.50 121 SER A C 1
ATOM 945 O O . SER A 1 121 ? 5.876 -6.566 -7.821 1.00 89.50 121 SER A O 1
ATOM 947 N N . VAL A 1 122 ? 4.209 -5.568 -8.965 1.00 92.94 122 VAL A N 1
ATOM 948 C CA . VAL A 1 122 ? 3.341 -5.258 -7.813 1.00 92.94 122 VAL A CA 1
ATOM 949 C C . VAL A 1 122 ? 1.918 -5.798 -7.973 1.00 92.94 122 VAL A C 1
ATOM 951 O O . VAL A 1 122 ? 1.077 -5.583 -7.102 1.00 92.94 122 VAL A O 1
ATOM 954 N N . SER A 1 123 ? 1.626 -6.492 -9.076 1.00 94.00 123 SER A N 1
ATOM 955 C CA . SER A 1 123 ? 0.281 -6.944 -9.452 1.00 94.00 123 SER A CA 1
ATOM 956 C C . SER A 1 123 ? -0.398 -7.775 -8.366 1.00 94.00 123 SER A C 1
ATOM 958 O O . SER A 1 123 ? -1.535 -7.482 -7.997 1.00 94.00 123 SER A O 1
ATOM 960 N N . THR A 1 124 ? 0.298 -8.773 -7.817 1.00 93.81 124 THR A N 1
ATOM 961 C CA . THR A 1 124 ? -0.223 -9.645 -6.754 1.00 93.81 124 THR A CA 1
ATOM 962 C C . THR A 1 124 ? -0.618 -8.829 -5.526 1.00 93.81 124 THR A C 1
ATOM 964 O O . THR A 1 124 ? -1.788 -8.833 -5.141 1.00 93.81 124 THR A O 1
ATOM 967 N N . SER A 1 125 ? 0.314 -8.042 -4.984 1.00 93.00 125 SER A N 1
ATOM 968 C CA . SER A 1 125 ? 0.063 -7.199 -3.812 1.00 93.00 125 SER A CA 1
ATOM 969 C C . SER A 1 125 ? -0.992 -6.130 -4.081 1.00 93.00 125 SER A C 1
ATOM 971 O O . SER A 1 125 ? -1.776 -5.807 -3.193 1.00 93.00 125 SER A O 1
ATOM 973 N N . ALA A 1 126 ? -1.084 -5.599 -5.304 1.00 95.19 126 ALA A N 1
ATOM 974 C CA . ALA A 1 126 ? -2.122 -4.646 -5.692 1.00 95.19 126 ALA A CA 1
ATOM 975 C C . ALA A 1 126 ? -3.525 -5.269 -5.671 1.00 95.19 126 ALA A C 1
ATOM 977 O O . ALA A 1 126 ? -4.464 -4.632 -5.191 1.00 95.19 126 ALA A O 1
ATOM 978 N N . VAL A 1 127 ? -3.674 -6.505 -6.162 1.00 95.94 127 VAL A N 1
ATOM 979 C CA . VAL A 1 127 ? -4.950 -7.232 -6.129 1.00 95.94 127 VAL A CA 1
ATOM 980 C C . VAL A 1 127 ? -5.349 -7.554 -4.692 1.00 95.94 127 VAL A C 1
ATOM 982 O O . VAL A 1 127 ? -6.485 -7.274 -4.311 1.00 95.94 127 VAL A O 1
ATOM 985 N N . GLU A 1 128 ? -4.433 -8.099 -3.890 1.00 95.31 128 GLU A N 1
ATOM 986 C CA . GLU A 1 128 ? -4.686 -8.409 -2.476 1.00 95.31 128 GLU A CA 1
ATOM 987 C C . GLU A 1 128 ? -5.109 -7.153 -1.709 1.00 95.31 128 GLU A C 1
ATOM 989 O O . GLU A 1 128 ? -6.174 -7.125 -1.094 1.00 95.31 128 GLU A O 1
ATOM 994 N N . SER A 1 129 ? -4.353 -6.067 -1.876 1.00 94.75 129 SER A N 1
ATOM 995 C CA . SER A 1 129 ? -4.656 -4.764 -1.283 1.00 94.75 129 SER A CA 1
ATOM 996 C C . SER A 1 129 ? -6.030 -4.246 -1.699 1.00 94.75 129 SER A C 1
ATOM 998 O O . SER A 1 129 ? -6.797 -3.773 -0.863 1.00 94.75 129 SER A O 1
ATOM 1000 N N . LEU A 1 130 ? -6.378 -4.340 -2.986 1.00 95.19 130 LEU A N 1
ATOM 1001 C CA . LEU A 1 130 ? -7.681 -3.905 -3.481 1.00 95.19 130 LEU A CA 1
ATOM 1002 C C . LEU A 1 130 ? -8.818 -4.672 -2.796 1.00 95.19 130 LEU A C 1
ATOM 1004 O O . LEU A 1 130 ? -9.797 -4.058 -2.369 1.00 95.19 130 LEU A O 1
ATOM 1008 N N . PHE A 1 131 ? -8.695 -5.994 -2.664 1.00 95.50 131 PHE A N 1
ATOM 1009 C CA . PHE A 1 131 ? -9.700 -6.796 -1.972 1.00 95.50 131 PHE A CA 1
ATOM 1010 C C . PHE A 1 131 ? -9.762 -6.482 -0.479 1.00 95.50 131 PHE A C 1
ATOM 1012 O O . PHE A 1 131 ? -10.866 -6.332 0.040 1.00 95.50 131 PHE A O 1
ATOM 1019 N N . ASP A 1 132 ? -8.630 -6.292 0.192 1.00 94.88 132 ASP A N 1
ATOM 1020 C CA . ASP A 1 132 ? -8.601 -5.899 1.602 1.00 94.88 132 ASP A CA 1
ATOM 1021 C C . ASP A 1 132 ? -9.296 -4.551 1.828 1.00 94.88 132 ASP A C 1
ATOM 1023 O O . ASP A 1 132 ? -10.130 -4.416 2.726 1.00 94.88 132 ASP A O 1
ATOM 1027 N N . LEU A 1 133 ? -9.042 -3.561 0.966 1.00 94.00 133 LEU A N 1
ATOM 1028 C CA . LEU A 1 133 ? -9.715 -2.261 1.016 1.00 94.00 133 LEU A CA 1
ATOM 1029 C C . LEU A 1 133 ? -11.234 -2.401 0.842 1.00 94.00 133 LEU A C 1
ATOM 1031 O O . LEU A 1 133 ? -12.000 -1.759 1.566 1.00 94.00 133 LEU A O 1
ATOM 1035 N N . LEU A 1 134 ? -11.675 -3.233 -0.105 1.00 94.44 134 LEU A N 1
ATOM 1036 C CA . LEU A 1 134 ? -13.095 -3.487 -0.362 1.00 94.44 134 LEU A CA 1
ATOM 1037 C C . LEU A 1 134 ? -13.764 -4.259 0.780 1.00 94.44 134 LEU A C 1
ATOM 1039 O O . LEU A 1 134 ? -14.922 -3.990 1.095 1.00 94.44 134 LEU A O 1
ATOM 1043 N N . LEU A 1 135 ? -13.052 -5.189 1.415 1.00 94.56 135 LEU A N 1
ATOM 1044 C CA . LEU A 1 135 ? -13.541 -5.944 2.568 1.00 94.56 135 LEU A CA 1
ATOM 1045 C C . LEU A 1 135 ? -13.668 -5.063 3.814 1.00 94.56 135 LEU A C 1
ATOM 1047 O O . LEU A 1 135 ? -14.625 -5.218 4.570 1.00 94.56 135 LEU A O 1
ATOM 1051 N N . VAL A 1 136 ? -12.733 -4.131 4.020 1.00 93.62 136 VAL A N 1
ATOM 1052 C CA . VAL A 1 136 ? -12.724 -3.235 5.185 1.00 93.62 136 VAL A CA 1
ATOM 1053 C C . VAL A 1 136 ? -13.733 -2.098 5.037 1.00 93.62 136 VAL A C 1
ATOM 1055 O O . VAL A 1 136 ? -14.499 -1.835 5.964 1.00 93.62 136 VAL A O 1
ATOM 1058 N N . HIS A 1 137 ? -13.745 -1.413 3.891 1.00 93.06 137 HIS A N 1
ATOM 1059 C CA . HIS A 1 137 ? -14.539 -0.191 3.711 1.00 93.06 137 HIS A CA 1
ATOM 1060 C C . HIS A 1 137 ? -15.849 -0.398 2.937 1.00 93.06 137 HIS A C 1
ATOM 1062 O O . HIS A 1 137 ? -16.719 0.475 2.952 1.00 93.06 137 HIS A O 1
ATOM 1068 N N . GLY A 1 138 ? -16.015 -1.541 2.267 1.00 91.56 138 GLY A N 1
ATOM 1069 C CA . GLY A 1 138 ? -17.148 -1.826 1.387 1.00 91.56 138 GLY A CA 1
ATOM 1070 C C . GLY A 1 138 ? -17.028 -1.178 0.000 1.00 91.56 138 GLY A C 1
ATOM 1071 O O . GLY A 1 138 ? -16.109 -0.419 -0.293 1.00 91.56 138 GLY A O 1
ATOM 1072 N N . PHE A 1 139 ? -17.990 -1.462 -0.882 1.00 89.06 139 PHE A N 1
ATOM 1073 C CA . PHE A 1 139 ? -18.004 -0.938 -2.258 1.00 89.06 139 PHE A CA 1
ATOM 1074 C C . PHE A 1 139 ? -18.599 0.470 -2.363 1.00 89.06 139 PHE A C 1
ATOM 1076 O O . PHE A 1 139 ? -18.264 1.229 -3.272 1.00 89.06 139 PHE A O 1
ATOM 1083 N N . ASP A 1 140 ? -19.504 0.825 -1.450 1.00 87.50 140 ASP A N 1
ATOM 1084 C CA . ASP A 1 140 ? -20.287 2.059 -1.548 1.00 87.50 140 ASP A CA 1
ATOM 1085 C C . ASP A 1 140 ? -19.422 3.316 -1.463 1.00 87.50 140 ASP A C 1
ATOM 1087 O O . ASP A 1 140 ? -19.722 4.319 -2.107 1.00 87.50 140 ASP A O 1
ATOM 1091 N N . VAL A 1 141 ? -18.318 3.244 -0.721 1.00 87.00 141 VAL A N 1
ATOM 1092 C CA . VAL A 1 141 ? -17.410 4.373 -0.512 1.00 87.00 141 VAL A CA 1
ATOM 1093 C C . VAL A 1 141 ? -16.549 4.705 -1.733 1.00 87.00 141 VAL A C 1
ATOM 1095 O O . VAL A 1 141 ? -16.025 5.814 -1.813 1.00 87.00 141 VAL A O 1
ATOM 1098 N N . PHE A 1 142 ? -16.405 3.771 -2.677 1.00 86.00 142 PHE A N 1
ATOM 1099 C CA . PHE A 1 142 ? -15.611 3.940 -3.901 1.00 86.00 142 PHE A CA 1
ATOM 1100 C C . PHE A 1 142 ? -16.474 4.274 -5.119 1.00 86.00 142 PHE A C 1
ATOM 1102 O O . PHE A 1 142 ? -15.972 4.373 -6.241 1.00 86.00 142 PHE A O 1
ATOM 1109 N N . LYS A 1 143 ? -17.782 4.469 -4.920 1.00 83.88 143 LYS A N 1
ATOM 1110 C CA . LYS A 1 143 ? -18.668 4.958 -5.970 1.00 83.88 143 LYS A CA 1
ATOM 1111 C C . LYS A 1 143 ? -18.232 6.365 -6.345 1.00 83.88 143 LYS A C 1
ATOM 1113 O O . LYS A 1 143 ? -18.348 7.296 -5.550 1.00 83.88 143 LYS A O 1
ATOM 1118 N N . TYR A 1 144 ? -17.760 6.531 -7.577 1.00 70.31 144 TYR A N 1
ATOM 1119 C CA . TYR A 1 144 ? -17.616 7.868 -8.124 1.00 70.31 144 TYR A CA 1
ATOM 1120 C C . TYR A 1 144 ? -19.015 8.490 -8.140 1.00 70.31 144 TYR A C 1
ATOM 1122 O O . TYR A 1 144 ? -19.944 7.838 -8.637 1.00 70.31 144 TYR A O 1
ATOM 1130 N N . PRO A 1 145 ? -19.211 9.710 -7.609 1.00 61.03 145 PRO A N 1
ATOM 1131 C CA . PRO A 1 145 ? -20.427 10.433 -7.888 1.00 61.03 145 PRO A CA 1
ATOM 1132 C C . PRO A 1 145 ? -20.392 10.683 -9.391 1.00 61.03 145 PRO A C 1
ATOM 1134 O O . PRO A 1 145 ? -19.778 11.637 -9.871 1.00 61.03 145 PRO A O 1
ATOM 1137 N N . PHE A 1 146 ? -21.043 9.807 -10.158 1.00 54.41 146 PHE A N 1
ATOM 1138 C CA . PHE A 1 146 ? -21.667 10.234 -11.389 1.00 54.41 146 PHE A CA 1
ATOM 1139 C C . PHE A 1 146 ? -22.511 11.407 -10.937 1.00 54.41 146 PHE A C 1
ATOM 1141 O O . PHE A 1 146 ? -23.542 11.223 -10.296 1.00 54.41 146 PHE A O 1
ATOM 1148 N N . SER A 1 147 ? -21.976 12.615 -11.124 1.00 48.94 147 SER A N 1
ATOM 1149 C CA . SER A 1 147 ? -22.768 13.816 -11.006 1.00 48.94 147 SER A CA 1
ATOM 1150 C C . SER A 1 147 ? -23.934 13.515 -11.911 1.00 48.94 147 SER A C 1
ATOM 1152 O O . SER A 1 147 ? -23.739 13.346 -13.117 1.00 48.94 147 SER A O 1
ATOM 1154 N N . ASP A 1 148 ? -25.083 13.303 -11.288 1.00 50.75 148 ASP A N 1
ATOM 1155 C CA . ASP A 1 148 ? -26.363 13.211 -11.934 1.00 50.75 148 ASP A CA 1
ATOM 1156 C C . ASP A 1 148 ? -26.491 14.522 -12.702 1.00 50.75 148 ASP A C 1
ATOM 1158 O O . ASP A 1 148 ? -26.878 15.565 -12.175 1.00 50.75 148 ASP A O 1
ATOM 1162 N N . ARG A 1 149 ? -25.972 14.528 -13.933 1.00 48.03 149 ARG A N 1
ATOM 1163 C CA . ARG A 1 149 ? -26.153 15.610 -14.883 1.00 48.03 149 ARG A CA 1
ATOM 1164 C C . ARG A 1 149 ? -27.594 15.459 -15.346 1.00 48.03 149 ARG A C 1
ATOM 1166 O O . ARG A 1 149 ? -27.837 14.985 -16.447 1.00 48.03 149 ARG A O 1
ATOM 1173 N N . GLY A 1 150 ? -28.508 15.817 -14.447 1.00 48.09 150 GLY A N 1
ATOM 1174 C CA . GLY A 1 150 ? -29.930 16.011 -14.670 1.00 48.09 150 GLY A CA 1
ATOM 1175 C C . GLY A 1 150 ? -30.630 14.892 -15.425 1.00 48.09 150 GLY A C 1
ATOM 1176 O O . GLY A 1 150 ? -31.214 15.172 -16.469 1.00 48.09 150 GLY A O 1
ATOM 1177 N N . TYR A 1 151 ? -30.638 13.668 -14.899 1.00 44.34 151 TYR A N 1
ATOM 1178 C CA . TYR A 1 151 ? -31.772 12.789 -15.168 1.00 44.34 151 TYR A CA 1
ATOM 1179 C C . TYR A 1 151 ? -32.544 12.575 -13.874 1.00 44.34 151 TYR A C 1
ATOM 1181 O O . TYR A 1 151 ? -32.221 11.695 -13.085 1.00 44.34 151 TYR A O 1
ATOM 1189 N N . ASP A 1 152 ? -33.581 13.401 -13.703 1.00 46.31 152 ASP A N 1
ATOM 1190 C CA . ASP A 1 152 ? -34.614 13.289 -12.675 1.00 46.31 152 ASP A CA 1
ATOM 1191 C C . ASP A 1 152 ? -34.978 11.820 -12.406 1.00 46.31 152 ASP A C 1
ATOM 1193 O O . ASP A 1 152 ? -35.760 11.209 -13.136 1.00 46.31 152 ASP A O 1
ATOM 1197 N N . GLN A 1 153 ? -34.446 11.247 -11.327 1.00 47.66 153 GLN A N 1
ATOM 1198 C CA . GLN A 1 153 ? -34.934 9.983 -10.791 1.00 47.66 153 GLN A CA 1
ATOM 1199 C C . GLN A 1 153 ? -35.836 10.268 -9.596 1.00 47.66 153 GLN A C 1
ATOM 1201 O O . GLN A 1 153 ? -35.450 10.183 -8.431 1.00 47.66 153 GLN A O 1
ATOM 1206 N N . SER A 1 154 ? -37.100 10.556 -9.918 1.00 46.31 154 SER A N 1
ATOM 1207 C CA . SER A 1 154 ? -38.197 10.029 -9.110 1.00 46.31 154 SER A CA 1
ATOM 1208 C C . SER A 1 154 ? -38.004 8.513 -9.016 1.00 46.31 154 SER A C 1
ATOM 1210 O O . SER A 1 154 ? -37.745 7.857 -10.025 1.00 46.31 154 SER A O 1
ATOM 1212 N N . GLY A 1 155 ? -38.006 7.997 -7.789 1.00 51.81 155 GLY A N 1
ATOM 1213 C CA . GLY A 1 155 ? -37.365 6.737 -7.436 1.00 51.81 155 GLY A CA 1
ATOM 1214 C C . GLY A 1 155 ? -37.704 5.542 -8.325 1.00 51.81 155 GLY A C 1
ATOM 1215 O O . GLY A 1 155 ? -38.863 5.240 -8.592 1.00 51.81 155 GLY A O 1
ATOM 1216 N N . SER A 1 156 ? -36.673 4.782 -8.673 1.00 41.88 156 SER A N 1
ATOM 1217 C CA . SER A 1 156 ? -36.827 3.362 -8.944 1.00 41.88 156 SER A CA 1
ATOM 1218 C C . SER A 1 156 ? -35.572 2.642 -8.489 1.00 41.88 156 SER A C 1
ATOM 1220 O O . SER A 1 156 ? -34.468 2.891 -8.963 1.00 41.88 156 SER A O 1
ATOM 1222 N N . THR A 1 157 ? -35.763 1.708 -7.567 1.00 46.38 157 THR A N 1
ATOM 1223 C CA . THR A 1 157 ? -34.857 0.587 -7.333 1.00 46.38 157 THR A CA 1
ATOM 1224 C C . THR A 1 157 ? -34.371 0.031 -8.669 1.00 46.38 157 THR A C 1
ATOM 1226 O O . THR A 1 157 ? -35.182 -0.141 -9.587 1.00 46.38 157 THR A O 1
ATOM 1229 N N . GLY A 1 158 ? -33.062 -0.220 -8.772 1.00 50.28 158 GLY A N 1
ATOM 1230 C CA . GLY A 1 158 ? -32.405 -0.739 -9.968 1.00 50.28 158 GLY A CA 1
ATOM 1231 C C . GLY A 1 158 ? -33.122 -1.976 -10.492 1.00 50.28 158 GLY A C 1
ATOM 1232 O O . GLY A 1 158 ? -32.944 -3.080 -9.984 1.00 50.28 158 GLY A O 1
ATOM 1233 N N . THR A 1 159 ? -33.969 -1.766 -11.493 1.00 45.09 159 THR A N 1
ATOM 1234 C CA . THR A 1 159 ? -34.626 -2.833 -12.232 1.00 45.09 159 THR A CA 1
ATOM 1235 C C . THR A 1 159 ? -33.645 -3.238 -13.314 1.00 45.09 159 THR A C 1
ATOM 1237 O O . THR A 1 159 ? -33.254 -2.408 -14.134 1.00 45.09 159 THR A O 1
ATOM 1240 N N . LEU A 1 160 ? -33.202 -4.497 -13.272 1.00 54.34 160 LEU A N 1
ATOM 1241 C CA . LEU A 1 160 ? -32.453 -5.126 -14.357 1.00 54.34 160 LEU A CA 1
ATOM 1242 C C . LEU A 1 160 ? -33.156 -4.789 -15.674 1.00 54.34 160 LEU A C 1
ATOM 1244 O O . LEU A 1 160 ? -34.362 -5.007 -15.793 1.00 54.34 160 LEU A O 1
ATOM 1248 N N . ASN A 1 161 ? -32.416 -4.198 -16.613 1.00 64.38 161 ASN A N 1
ATOM 1249 C CA . ASN A 1 161 ? -32.954 -3.696 -17.873 1.00 64.38 161 ASN A CA 1
ATOM 1250 C C . ASN A 1 161 ? -33.909 -4.722 -18.499 1.00 64.38 161 ASN A C 1
ATOM 1252 O O . ASN A 1 161 ? -33.544 -5.874 -18.727 1.00 64.38 161 ASN A O 1
ATOM 1256 N N . ASN A 1 162 ? -35.152 -4.310 -18.744 1.00 62.66 162 ASN A N 1
ATOM 1257 C CA . ASN A 1 162 ? -36.157 -5.169 -19.346 1.00 62.66 162 ASN A CA 1
ATOM 1258 C C . ASN A 1 162 ? -35.827 -5.367 -20.836 1.00 62.66 162 ASN A C 1
ATOM 1260 O O . ASN A 1 162 ? -36.177 -4.540 -21.675 1.00 62.66 162 ASN A O 1
ATOM 1264 N N . PHE A 1 163 ? -35.159 -6.473 -21.164 1.00 63.41 163 PHE A N 1
ATOM 1265 C CA . PHE A 1 163 ? -34.800 -6.852 -22.535 1.00 63.41 163 PHE A CA 1
ATOM 1266 C C . PHE A 1 163 ? -35.980 -7.393 -23.363 1.00 63.41 163 PHE A C 1
AT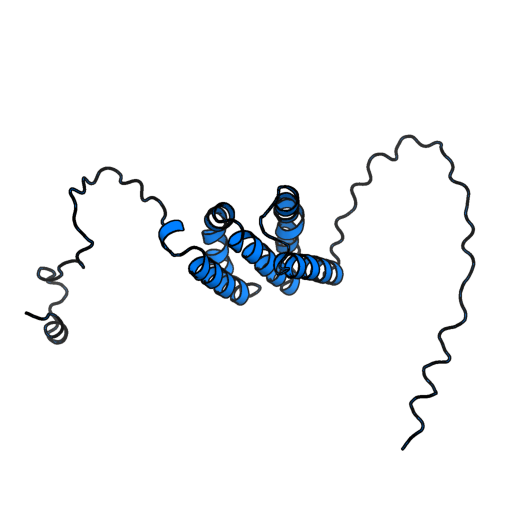OM 1268 O O . PHE A 1 163 ? -35.771 -7.869 -24.476 1.00 63.41 163 PHE A O 1
ATOM 1275 N N . SER A 1 164 ? -37.227 -7.309 -22.872 1.00 62.47 164 SER A N 1
ATOM 1276 C CA . SER A 1 164 ? -38.414 -7.832 -23.579 1.00 62.47 164 SER A CA 1
ATOM 1277 C C . SER A 1 164 ? -38.608 -7.250 -24.984 1.00 62.47 164 SER A C 1
ATOM 1279 O O . SER A 1 164 ? -39.288 -7.856 -25.808 1.00 62.47 164 SER A O 1
ATOM 1281 N N . ASN A 1 165 ? -38.005 -6.092 -25.266 1.00 59.38 165 ASN A N 1
ATOM 1282 C CA . ASN A 1 165 ? -38.198 -5.358 -26.514 1.00 59.38 165 ASN A CA 1
ATOM 1283 C C . ASN A 1 165 ? -36.957 -5.399 -27.423 1.00 59.38 165 ASN A C 1
ATOM 1285 O O . ASN A 1 165 ? -36.963 -4.777 -28.484 1.00 59.38 165 ASN A O 1
ATOM 1289 N N . ASP A 1 166 ? -35.889 -6.095 -27.017 1.00 64.38 166 ASP A N 1
ATOM 1290 C CA . ASP A 1 166 ? -34.649 -6.155 -27.786 1.00 64.38 166 ASP A CA 1
ATOM 1291 C C . ASP A 1 166 ? -34.728 -7.246 -28.863 1.00 64.38 166 ASP A C 1
ATOM 1293 O O . ASP A 1 166 ? -34.489 -8.435 -28.638 1.00 64.38 166 ASP A O 1
ATOM 1297 N N . THR A 1 167 ? -35.066 -6.823 -30.080 1.00 61.84 167 THR A N 1
ATOM 1298 C CA . THR A 1 167 ? -35.121 -7.675 -31.275 1.00 61.84 167 THR A CA 1
ATOM 1299 C C . THR A 1 167 ? -33.762 -8.233 -31.718 1.00 61.84 167 THR A C 1
ATOM 1301 O O . THR A 1 167 ? -33.724 -9.042 -32.646 1.00 61.84 167 THR A O 1
ATOM 1304 N N . SER A 1 168 ? -32.647 -7.854 -31.079 1.00 63.09 168 SER A N 1
ATOM 1305 C CA . SER A 1 168 ? -31.337 -8.469 -31.340 1.00 63.09 168 SER A CA 1
ATOM 1306 C C . SER A 1 168 ? -31.165 -9.840 -30.664 1.00 63.09 168 SER A C 1
ATOM 1308 O O . SER A 1 168 ? -30.361 -10.652 -31.120 1.00 63.09 168 SER A O 1
ATOM 1310 N N . LEU A 1 169 ? -31.976 -10.160 -29.645 1.00 56.75 169 LEU A N 1
ATOM 1311 C CA . LEU A 1 169 ? -31.893 -11.396 -28.849 1.00 56.75 169 LEU A CA 1
ATOM 1312 C C . LEU A 1 169 ? -32.807 -12.523 -29.370 1.00 56.75 169 LEU A C 1
ATOM 1314 O O . LEU A 1 169 ? -33.337 -13.330 -28.610 1.00 56.75 169 LEU A O 1
ATOM 1318 N N . THR A 1 170 ? -33.015 -12.609 -30.685 1.00 55.03 170 THR A N 1
ATOM 1319 C CA . THR A 1 170 ? -33.999 -13.521 -31.311 1.00 55.03 170 THR A CA 1
ATOM 1320 C C . THR A 1 170 ? -33.570 -14.987 -31.396 1.00 55.03 170 THR A C 1
ATOM 1322 O O . THR A 1 170 ? -34.251 -15.790 -32.039 1.00 55.03 170 THR A O 1
ATOM 1325 N N . THR A 1 171 ? -32.486 -15.395 -30.731 1.00 59.88 171 THR A N 1
ATOM 1326 C CA . THR A 1 171 ? -32.119 -16.815 -30.731 1.00 59.88 171 THR A CA 1
ATOM 1327 C C . THR A 1 171 ? -32.960 -17.599 -29.710 1.00 59.88 171 THR A C 1
ATOM 1329 O O . THR A 1 171 ? -33.087 -17.200 -28.550 1.00 59.88 171 THR A O 1
ATOM 1332 N N . PRO A 1 172 ? -33.556 -18.737 -30.112 1.00 53.72 172 PRO A N 1
ATOM 1333 C CA . PRO A 1 172 ? -34.563 -19.452 -29.322 1.00 53.72 172 PRO A CA 1
ATOM 1334 C C . PRO A 1 172 ? -34.051 -20.046 -27.998 1.00 53.72 172 PRO A C 1
ATOM 1336 O O . PRO A 1 172 ? -34.862 -20.502 -27.197 1.00 53.72 172 PRO A O 1
ATOM 1339 N N . LEU A 1 173 ? -32.740 -20.017 -27.729 1.00 56.06 173 LEU A N 1
ATOM 1340 C CA . LEU A 1 173 ? -32.157 -20.537 -26.488 1.00 56.06 173 LEU A CA 1
ATOM 1341 C C . LEU A 1 173 ? -32.249 -19.576 -25.289 1.00 56.06 173 LEU A C 1
ATOM 1343 O O . LEU A 1 173 ? -32.092 -20.029 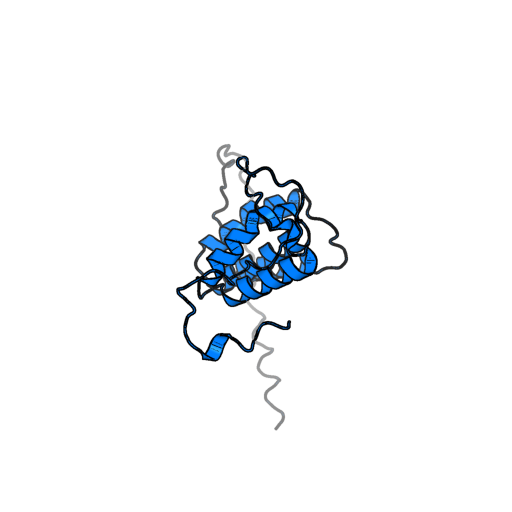-24.160 1.00 56.06 173 LEU A O 1
ATOM 1347 N N . MET A 1 174 ? -32.550 -18.287 -25.490 1.00 54.22 174 MET A N 1
ATOM 1348 C CA . MET A 1 174 ? -32.640 -17.312 -24.386 1.00 54.22 174 MET A CA 1
ATOM 1349 C C . MET A 1 174 ? -34.046 -17.146 -23.788 1.00 54.22 174 MET A C 1
ATOM 1351 O O . MET A 1 174 ? -34.197 -16.515 -22.745 1.00 54.22 174 MET A O 1
ATOM 1355 N N . ARG A 1 175 ? -35.088 -17.740 -24.389 1.00 52.16 175 ARG A N 1
ATOM 1356 C CA . ARG A 1 175 ? -36.481 -17.563 -23.928 1.00 52.16 175 ARG A CA 1
ATOM 1357 C C . ARG A 1 175 ? -36.791 -18.266 -22.594 1.00 52.16 175 ARG A C 1
ATOM 1359 O O . ARG A 1 175 ? -37.744 -17.885 -21.927 1.00 52.16 175 ARG A O 1
ATOM 1366 N N . ASN A 1 176 ? -35.993 -19.249 -22.175 1.00 54.50 176 ASN A N 1
ATOM 1367 C CA . ASN A 1 176 ? -36.292 -20.081 -20.998 1.00 54.50 176 ASN A CA 1
ATOM 1368 C C . ASN A 1 176 ? -35.731 -19.559 -19.662 1.00 54.50 176 ASN A C 1
ATOM 1370 O O . ASN A 1 176 ? -35.766 -20.290 -18.676 1.00 54.50 176 ASN A O 1
ATOM 1374 N N . ILE A 1 177 ? -35.206 -18.331 -19.603 1.00 57.44 177 ILE A N 1
ATOM 1375 C CA . ILE A 1 177 ? -34.567 -17.798 -18.381 1.00 57.44 177 ILE A CA 1
ATOM 1376 C C . ILE A 1 177 ? -35.449 -16.754 -17.666 1.00 57.44 177 ILE A C 1
ATOM 1378 O O . ILE A 1 177 ? -35.114 -16.301 -16.577 1.00 57.44 177 ILE A O 1
ATOM 1382 N N . ILE A 1 178 ? -36.614 -16.398 -18.218 1.00 51.44 178 ILE A N 1
ATOM 1383 C CA . ILE A 1 178 ? -37.521 -15.430 -17.587 1.00 51.44 178 ILE A CA 1
ATOM 1384 C C . ILE A 1 178 ? -38.653 -16.196 -16.879 1.00 51.44 178 ILE A C 1
ATOM 1386 O O . ILE A 1 178 ? -39.452 -16.834 -17.569 1.00 51.44 178 ILE A O 1
ATOM 1390 N N . PRO A 1 179 ? -38.742 -16.176 -15.534 1.00 48.38 179 PRO A N 1
ATOM 1391 C CA . PRO A 1 179 ? -39.900 -16.715 -14.831 1.00 48.38 179 PRO A CA 1
ATOM 1392 C C . PRO A 1 179 ? -41.108 -15.798 -15.078 1.00 48.38 179 PRO A C 1
ATOM 1394 O O . PRO A 1 179 ? -40.996 -14.579 -14.947 1.00 48.38 179 PRO A O 1
ATOM 1397 N N . THR A 1 180 ? -42.231 -16.396 -15.482 1.00 43.81 180 THR A N 1
ATOM 1398 C CA . THR A 1 180 ? -43.552 -15.747 -15.599 1.00 43.81 180 THR A CA 1
ATOM 1399 C C . THR A 1 180 ? -44.093 -15.296 -14.256 1.00 43.81 180 THR A C 1
ATOM 1401 O O . THR A 1 180 ? -43.940 -16.088 -13.297 1.00 43.81 180 THR A O 1
#

Foldseek 3Di:
DPDDPPPPPPPPDDDDDDDDDDDDPPDDPPPPDPPPDPPLPLVVLLVVLVVLLVVLVDPPDQADDPVNVCCLVPRLVVQCVSPDLSSVQSSLSSQLSNCLRPVVSCLVCLVVLVVCCPPPSNNVSSVVSNVSNCVRPNDVSNDDPPVCPDDDDPDDDDDDPDCVPPPVPPDPPPPPPDDD

Secondary structure (DSSP, 8-state):
---SSSSSSSSS---------PPP----TT-----------HHHHHHHHHHHHHHHHSTT--S--HHHHHHIIIIIHHHTTT--HHHHHHHHHHHHHHHHH-HHHHHHHHHHHHHHTT-TTTHHHHHHHHHHHHHHH-SGGG-------S------------GGG-TT---TTSGGGS--